Protein AF-A0A8S9FW35-F1 (afdb_monomer)

Secondary structure (DSSP, 8-state):
------------------------EEEEEES-HHHHHHHH-GGG-GGGHHHHHHHHHHHTTSSEEEEEE--TTTSHHHHHHHHHHHHH-----HHHHSS-GGGHHHHHHHSPPP--

Sequence (116 aa):
MEEVLSNGAGGEDYGEDTFMGFGSKVIIAFDDTTLINVILRPQAWPNFRKQYVQIVERLKKLEWGRVMKEDRSTNTGAFLIAQSVIKGGYYQSYVAEGPPFWLCDLFESEEAPPCV

Structure (mmCIF, N/CA/C/O backbone):
data_AF-A0A8S9FW35-F1
#
_entry.id   AF-A0A8S9FW35-F1
#
loop_
_atom_site.group_PDB
_atom_site.id
_atom_site.type_symbol
_atom_site.label_atom_id
_atom_site.label_alt_id
_atom_site.label_comp_id
_atom_site.label_asym_id
_atom_site.label_entity_id
_atom_site.label_seq_id
_atom_site.pdbx_PDB_ins_code
_atom_site.Cartn_x
_atom_site.Cartn_y
_atom_site.Cartn_z
_atom_site.occupancy
_atom_site.B_iso_or_equiv
_atom_site.auth_seq_id
_atom_site.auth_comp_id
_atom_site.auth_asym_id
_atom_site.auth_atom_id
_atom_site.pdbx_PDB_model_num
ATOM 1 N N . MET A 1 1 ? 60.053 13.227 43.040 1.00 37.53 1 MET A N 1
ATOM 2 C CA . MET A 1 1 ? 60.279 12.401 41.840 1.00 37.53 1 MET A CA 1
ATOM 3 C C . MET A 1 1 ? 59.293 11.257 41.938 1.00 37.53 1 MET A C 1
ATOM 5 O O . MET A 1 1 ? 59.417 10.480 42.872 1.00 37.53 1 MET A O 1
ATOM 9 N N . GLU A 1 2 ? 58.115 11.500 41.362 1.00 38.19 2 GLU A N 1
ATOM 10 C CA . GLU A 1 2 ? 57.542 10.747 40.218 1.00 38.19 2 GLU A CA 1
ATOM 11 C C . GLU A 1 2 ? 56.770 9.529 40.750 1.00 38.19 2 GLU A C 1
ATOM 13 O O . GLU A 1 2 ? 57.346 8.658 41.384 1.00 38.19 2 GLU A O 1
ATOM 18 N N . GLU A 1 3 ? 55.439 9.553 40.829 1.00 42.50 3 GLU A N 1
ATOM 19 C CA . GLU A 1 3 ? 54.449 9.510 39.737 1.00 42.50 3 GLU A CA 1
ATOM 20 C C . GLU A 1 3 ? 54.613 8.277 38.834 1.00 42.50 3 GLU A C 1
ATOM 22 O O . GLU A 1 3 ? 55.406 8.289 37.905 1.00 42.50 3 GLU A O 1
ATOM 27 N N . VAL A 1 4 ? 53.811 7.232 39.087 1.00 48.56 4 VAL A N 1
ATOM 28 C CA . VAL A 1 4 ? 53.233 6.405 38.016 1.00 48.56 4 VAL A CA 1
ATOM 29 C C . VAL A 1 4 ? 51.884 5.831 38.462 1.00 48.56 4 VAL A C 1
ATOM 31 O O . VAL A 1 4 ? 51.777 5.114 39.456 1.00 48.56 4 VAL A O 1
ATOM 34 N N . LEU A 1 5 ? 50.856 6.201 37.703 1.00 45.91 5 LEU A N 1
ATOM 35 C CA . LEU A 1 5 ? 49.471 5.735 37.728 1.00 45.91 5 LEU A CA 1
ATOM 36 C C . LEU A 1 5 ? 49.345 4.357 37.054 1.00 45.91 5 LEU A C 1
ATOM 38 O O . LEU A 1 5 ? 50.005 4.130 36.045 1.00 45.91 5 LEU A O 1
ATOM 42 N N . SER A 1 6 ? 48.436 3.499 37.533 1.00 45.94 6 SER A N 1
ATOM 43 C CA . SER A 1 6 ? 47.580 2.625 36.697 1.00 45.94 6 SER A CA 1
ATOM 44 C C . SER A 1 6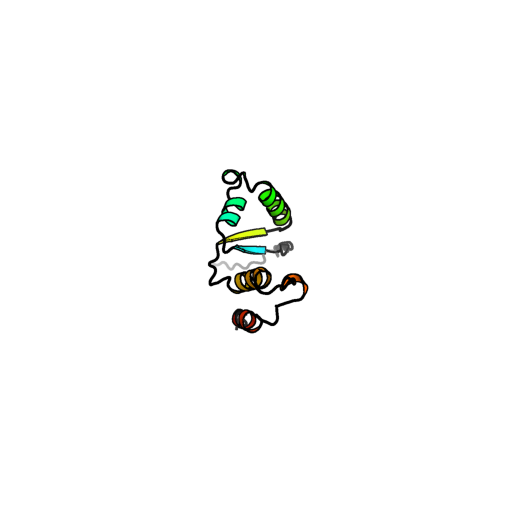 ? 46.574 1.898 37.609 1.00 45.94 6 SER A C 1
ATOM 46 O O . SER A 1 6 ? 46.953 1.051 38.410 1.00 45.94 6 SER A O 1
ATOM 48 N N . ASN A 1 7 ? 45.352 2.413 37.753 1.00 41.53 7 ASN A N 1
ATOM 49 C CA . ASN A 1 7 ? 44.154 2.037 36.985 1.00 41.53 7 ASN A CA 1
ATOM 50 C C . ASN A 1 7 ? 43.750 0.558 37.126 1.00 41.53 7 ASN A C 1
ATOM 52 O O . ASN A 1 7 ? 44.161 -0.300 36.354 1.00 41.53 7 ASN A O 1
ATOM 56 N N . GLY A 1 8 ? 42.852 0.306 38.078 1.00 44.62 8 GLY A N 1
ATOM 57 C CA . GLY A 1 8 ? 42.013 -0.889 38.155 1.00 44.62 8 GLY A CA 1
ATOM 58 C C . GLY A 1 8 ? 40.600 -0.472 38.558 1.00 44.62 8 GLY A C 1
ATOM 59 O O . GLY A 1 8 ? 40.155 -0.781 39.658 1.00 44.62 8 GLY A O 1
ATOM 60 N N . ALA A 1 9 ? 39.952 0.342 37.718 1.00 44.31 9 ALA A N 1
ATOM 61 C CA . ALA A 1 9 ? 38.561 0.739 37.907 1.00 44.31 9 ALA A CA 1
ATOM 62 C C . ALA A 1 9 ? 37.648 -0.447 37.570 1.00 44.31 9 ALA A C 1
ATOM 64 O O . ALA A 1 9 ? 37.862 -1.139 36.574 1.00 44.31 9 ALA A O 1
ATOM 65 N N . GLY A 1 10 ? 36.690 -0.693 38.463 1.00 45.25 10 GLY A N 1
ATOM 66 C CA . GLY A 1 10 ? 35.769 -1.817 38.427 1.00 45.25 10 GLY A CA 1
ATOM 67 C C . GLY A 1 10 ? 34.998 -1.922 37.118 1.00 45.25 10 GLY A C 1
ATOM 68 O O . GLY A 1 10 ? 34.715 -0.926 36.458 1.00 45.25 10 GLY A O 1
ATOM 69 N N . GLY A 1 11 ? 34.670 -3.166 36.771 1.00 48.59 11 GLY A N 1
ATOM 70 C CA . GLY A 1 11 ? 33.746 -3.477 35.694 1.00 48.59 11 GLY A CA 1
ATOM 71 C C . GLY A 1 11 ? 32.401 -2.824 35.972 1.00 48.59 11 GLY A C 1
ATOM 72 O O . GLY A 1 11 ? 31.664 -3.254 36.857 1.00 48.59 11 GLY A O 1
ATOM 73 N N . GLU A 1 12 ? 32.117 -1.768 35.223 1.00 48.75 12 GLU A N 1
ATOM 74 C CA . GLU A 1 12 ? 30.767 -1.269 35.044 1.00 48.75 12 GLU A CA 1
ATOM 75 C C . GLU A 1 12 ? 30.081 -2.206 34.052 1.00 48.75 12 GLU A C 1
ATOM 77 O O . GLU A 1 12 ? 30.421 -2.276 32.870 1.00 48.75 12 GLU A O 1
ATOM 82 N N . ASP A 1 13 ? 29.178 -2.998 34.616 1.00 50.06 13 ASP A N 1
ATOM 83 C CA . ASP A 1 13 ? 28.184 -3.826 33.955 1.00 50.06 13 ASP A CA 1
ATOM 84 C C . ASP A 1 13 ? 27.283 -2.908 33.114 1.00 50.06 13 ASP A C 1
ATOM 86 O O . ASP A 1 13 ? 26.309 -2.330 33.603 1.00 50.06 13 ASP A O 1
ATOM 90 N N . TYR A 1 14 ? 27.673 -2.684 31.857 1.00 51.84 14 TYR A N 1
ATOM 91 C CA . TYR A 1 14 ? 26.795 -2.069 30.870 1.00 51.84 14 TYR A CA 1
ATOM 92 C C . TYR A 1 14 ? 25.717 -3.091 30.559 1.00 51.84 14 TYR A C 1
ATOM 94 O O . TYR A 1 14 ? 25.916 -3.997 29.749 1.00 51.84 14 TYR A O 1
ATOM 102 N N . GLY A 1 15 ? 24.607 -2.930 31.281 1.00 43.91 15 GLY A N 1
ATOM 103 C CA . GLY A 1 15 ? 23.391 -3.696 31.129 1.00 43.91 15 GLY A CA 1
ATOM 104 C C . GLY A 1 15 ? 23.102 -3.945 29.661 1.00 43.91 15 GLY A C 1
ATOM 105 O O . GLY A 1 15 ? 23.108 -3.037 28.829 1.00 43.91 15 GLY A O 1
ATOM 106 N N . GLU A 1 16 ? 22.882 -5.216 29.367 1.00 5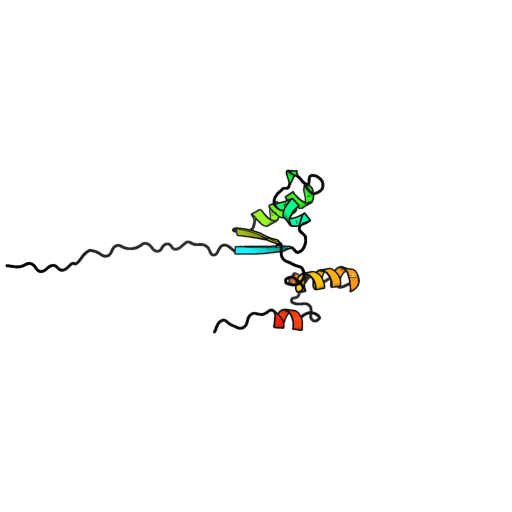3.03 16 GLU A N 1
ATOM 107 C CA . GLU A 1 16 ? 22.284 -5.657 28.131 1.00 53.03 16 GLU A CA 1
ATOM 108 C C . GLU A 1 16 ? 20.974 -4.883 27.933 1.00 53.03 16 GLU A C 1
ATOM 110 O O . GLU A 1 16 ? 19.937 -5.239 28.493 1.00 53.03 16 GLU A O 1
ATOM 115 N N . ASP A 1 17 ? 21.005 -3.839 27.103 1.00 50.19 17 ASP A N 1
ATOM 116 C CA . ASP A 1 17 ? 19.819 -3.232 26.495 1.00 50.19 17 ASP A CA 1
ATOM 117 C C . ASP A 1 17 ? 19.241 -4.210 25.453 1.00 50.19 17 ASP A C 1
ATOM 119 O O . ASP A 1 17 ? 19.066 -3.931 24.265 1.00 50.19 17 ASP A O 1
ATOM 123 N N . THR A 1 18 ? 18.925 -5.414 25.919 1.00 54.41 18 THR A N 1
ATOM 124 C CA . THR A 1 18 ? 18.000 -6.330 25.280 1.00 54.41 18 THR A CA 1
ATOM 125 C C . THR A 1 18 ? 16.610 -5.749 25.498 1.00 54.41 18 THR A C 1
ATOM 127 O O . THR A 1 18 ? 15.994 -6.015 26.522 1.00 54.41 18 THR A O 1
ATOM 130 N N . PHE A 1 19 ? 16.144 -4.911 24.566 1.00 52.34 19 PHE A N 1
ATOM 131 C CA . PHE A 1 19 ? 14.783 -4.936 23.996 1.00 52.34 19 PHE A CA 1
ATOM 132 C C . PHE A 1 19 ? 14.571 -3.768 23.007 1.00 52.34 19 PHE A C 1
ATOM 134 O O . PHE A 1 19 ? 13.683 -2.935 23.168 1.00 52.34 19 PHE A O 1
ATOM 141 N N . MET A 1 20 ? 15.324 -3.724 21.904 1.00 48.78 20 MET A N 1
ATOM 142 C CA . MET A 1 20 ? 14.701 -3.254 20.662 1.00 48.78 20 MET A CA 1
ATOM 143 C C . MET A 1 20 ? 14.024 -4.467 20.045 1.00 48.78 20 MET A C 1
ATOM 145 O O . MET A 1 20 ? 14.645 -5.244 19.323 1.00 48.78 20 MET A O 1
ATOM 149 N N . GLY A 1 21 ? 12.750 -4.669 20.393 1.00 51.84 21 GLY A N 1
ATOM 150 C CA . GLY A 1 21 ? 11.899 -5.561 19.618 1.00 51.84 21 GLY A CA 1
ATOM 151 C C . GLY A 1 21 ? 12.076 -5.212 18.142 1.00 51.84 21 GLY A C 1
ATOM 152 O O . GLY A 1 21 ? 12.072 -4.034 17.782 1.00 51.84 21 GLY A O 1
ATOM 153 N N . PHE A 1 22 ? 12.310 -6.221 17.302 1.00 55.22 22 PHE A N 1
ATOM 154 C CA . PHE A 1 22 ? 12.314 -6.075 15.849 1.00 55.22 22 PHE A CA 1
ATOM 155 C C . PHE A 1 22 ? 10.892 -5.739 15.400 1.00 55.22 22 PHE A C 1
ATOM 157 O O . PHE A 1 22 ? 10.163 -6.576 14.863 1.00 55.22 22 PHE A O 1
ATOM 164 N N . GLY A 1 23 ? 10.471 -4.510 15.673 1.00 58.56 23 GLY A N 1
ATOM 165 C CA . GLY A 1 23 ? 9.219 -3.995 15.193 1.00 58.56 23 GLY A CA 1
ATOM 166 C C . GLY A 1 23 ? 9.247 -4.026 13.685 1.00 58.56 23 GLY A C 1
ATOM 167 O O . GLY A 1 23 ? 10.193 -3.550 13.052 1.00 58.56 23 GLY A O 1
ATOM 168 N N . SER A 1 24 ? 8.231 -4.651 13.100 1.00 75.06 24 SER A N 1
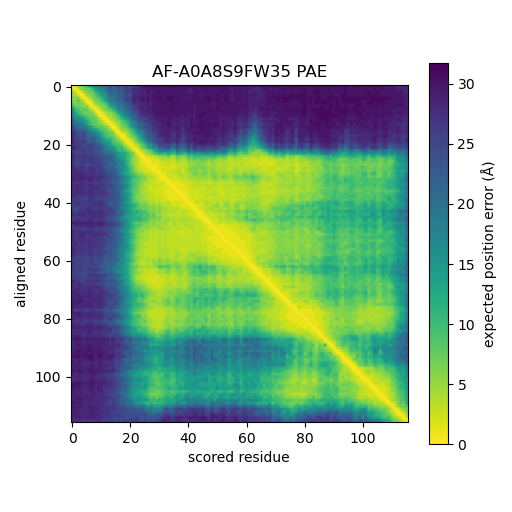ATOM 169 C CA . SER A 1 24 ? 8.129 -4.767 11.651 1.00 75.06 24 SER A CA 1
ATOM 170 C C . SER A 1 24 ? 8.025 -3.364 11.059 1.00 75.06 24 SER A C 1
ATOM 172 O O . SER A 1 24 ? 6.982 -2.713 11.140 1.00 75.06 24 SER A O 1
ATOM 174 N N . LYS A 1 25 ? 9.137 -2.883 10.501 1.00 80.88 25 LYS A N 1
ATOM 175 C CA . LYS A 1 25 ? 9.239 -1.571 9.874 1.00 80.88 25 LYS A CA 1
ATOM 176 C C . LYS A 1 25 ? 8.709 -1.672 8.450 1.00 80.88 25 LYS A C 1
ATOM 178 O O . LYS A 1 25 ? 9.393 -2.185 7.571 1.00 80.88 25 LYS A O 1
ATOM 183 N N . VAL A 1 26 ? 7.497 -1.175 8.215 1.00 83.75 26 VAL A N 1
ATOM 184 C CA . VAL A 1 26 ? 6.845 -1.281 6.903 1.00 83.75 26 VAL A CA 1
ATOM 185 C C . VAL A 1 26 ? 6.904 0.052 6.158 1.00 83.75 26 VAL A C 1
ATOM 187 O O . VAL A 1 26 ? 6.518 1.098 6.683 1.00 83.75 26 VAL A O 1
ATOM 190 N N . ILE A 1 27 ? 7.361 0.025 4.907 1.00 85.94 27 ILE A N 1
ATOM 191 C CA . ILE A 1 27 ? 7.228 1.148 3.971 1.00 85.94 27 ILE A CA 1
ATOM 192 C C . ILE A 1 27 ? 6.152 0.769 2.960 1.00 85.94 27 ILE A C 1
ATOM 194 O O . ILE A 1 27 ? 6.225 -0.284 2.336 1.00 85.94 27 ILE A O 1
ATOM 198 N N . ILE A 1 28 ? 5.137 1.619 2.828 1.00 85.88 28 ILE A N 1
ATOM 199 C CA . ILE A 1 28 ? 4.033 1.431 1.891 1.00 85.88 28 ILE A CA 1
ATOM 200 C C . ILE A 1 28 ? 4.133 2.526 0.838 1.00 85.88 28 ILE A C 1
ATOM 202 O O . ILE A 1 28 ? 3.960 3.711 1.136 1.00 85.88 28 ILE A O 1
ATOM 206 N N . ALA A 1 29 ? 4.414 2.119 -0.390 1.00 87.81 29 ALA A N 1
ATOM 207 C CA . ALA A 1 29 ? 4.523 3.012 -1.525 1.00 87.81 29 ALA A CA 1
ATOM 208 C C . ALA A 1 29 ? 3.253 2.966 -2.382 1.00 87.81 29 ALA A C 1
ATOM 210 O O . ALA A 1 29 ? 2.723 1.893 -2.674 1.00 87.81 29 ALA A O 1
ATOM 211 N N . PHE A 1 30 ? 2.760 4.137 -2.785 1.00 85.44 30 PHE A N 1
ATOM 212 C CA . PHE A 1 30 ? 1.618 4.267 -3.690 1.00 85.44 30 PHE A CA 1
ATOM 213 C C . PHE A 1 30 ? 1.989 5.111 -4.912 1.00 85.44 30 PHE A C 1
ATOM 215 O O . PHE A 1 30 ? 2.630 6.151 -4.766 1.00 85.44 30 PHE A O 1
ATOM 222 N N . ASP A 1 31 ? 1.511 4.698 -6.092 1.00 87.31 31 ASP A N 1
ATOM 223 C CA . ASP A 1 31 ? 1.548 5.514 -7.322 1.00 87.31 31 ASP A CA 1
ATOM 224 C C . ASP A 1 31 ? 0.554 6.690 -7.239 1.00 87.31 31 ASP A C 1
ATOM 226 O O . ASP A 1 31 ? 0.813 7.807 -7.690 1.00 87.31 31 ASP A O 1
ATOM 230 N N . ASP A 1 32 ? -0.598 6.462 -6.598 1.00 84.19 32 ASP A N 1
ATOM 231 C CA . ASP A 1 32 ? -1.670 7.448 -6.514 1.00 84.19 32 ASP A CA 1
ATOM 232 C C . ASP A 1 32 ? -1.506 8.432 -5.343 1.00 84.19 32 ASP A C 1
ATOM 234 O O . ASP A 1 32 ? -1.455 8.069 -4.164 1.00 84.19 32 ASP A O 1
ATOM 238 N N . THR A 1 33 ? -1.503 9.722 -5.677 1.00 85.50 33 THR A N 1
ATOM 239 C CA . THR A 1 33 ? -1.381 10.802 -4.687 1.00 85.50 33 THR A CA 1
ATOM 240 C C . THR A 1 33 ? -2.668 11.061 -3.911 1.00 85.50 33 THR A C 1
ATOM 242 O O . THR A 1 33 ? -2.604 11.569 -2.789 1.00 85.50 33 THR A O 1
ATOM 245 N N . THR A 1 34 ? -3.841 10.724 -4.455 1.00 86.88 34 THR A N 1
ATOM 246 C CA . THR A 1 34 ? -5.119 10.937 -3.770 1.00 86.88 34 THR A CA 1
ATOM 247 C C . THR A 1 34 ? -5.202 10.074 -2.521 1.00 86.88 34 THR A C 1
ATOM 249 O O . THR A 1 34 ? -5.523 10.594 -1.454 1.00 86.88 34 THR A O 1
ATOM 252 N N . LEU A 1 35 ? -4.833 8.796 -2.603 1.00 83.75 35 LEU A N 1
ATOM 253 C CA . LEU A 1 35 ? -4.855 7.893 -1.454 1.00 83.75 35 LEU A CA 1
ATOM 254 C C . LEU A 1 35 ? -3.892 8.341 -0.345 1.00 83.75 35 LEU A C 1
ATOM 256 O O . LEU A 1 35 ? -4.258 8.353 0.831 1.00 83.75 35 LEU A O 1
ATOM 260 N N . ILE A 1 36 ? -2.694 8.795 -0.720 1.00 87.19 36 ILE A N 1
ATOM 261 C CA . ILE A 1 36 ? -1.727 9.378 0.220 1.00 87.19 36 ILE A CA 1
ATOM 262 C C . ILE A 1 36 ? -2.334 10.608 0.904 1.00 87.19 36 ILE A C 1
ATOM 264 O O . ILE A 1 36 ? -2.280 10.732 2.126 1.00 87.19 36 ILE A O 1
ATOM 268 N N . ASN A 1 37 ? -2.968 11.497 0.139 1.00 87.44 37 ASN A N 1
ATOM 269 C CA . ASN A 1 37 ? -3.608 12.695 0.678 1.00 87.44 37 ASN A CA 1
ATOM 270 C C . ASN A 1 37 ? -4.810 12.377 1.577 1.00 87.44 37 ASN A C 1
ATOM 272 O O . ASN A 1 37 ? -5.021 13.081 2.561 1.00 87.44 37 ASN A O 1
ATOM 276 N N . VAL A 1 38 ? -5.567 11.313 1.299 1.00 87.44 38 VAL A N 1
ATOM 277 C CA . VAL A 1 38 ? -6.646 10.831 2.175 1.00 87.44 38 VAL A CA 1
ATOM 278 C C . VAL A 1 38 ? -6.085 10.365 3.521 1.00 87.44 38 VAL A C 1
ATOM 280 O O . VAL A 1 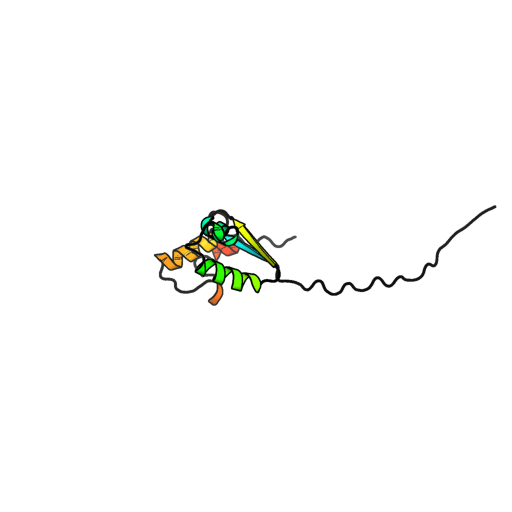38 ? -6.672 10.662 4.560 1.00 87.44 38 VAL A O 1
ATOM 283 N N . ILE A 1 39 ? -4.939 9.678 3.521 1.00 86.12 39 ILE A N 1
ATOM 284 C CA . ILE A 1 39 ? -4.281 9.202 4.746 1.00 86.12 39 ILE A CA 1
ATOM 285 C C . ILE A 1 39 ? -3.668 10.372 5.534 1.00 86.12 39 ILE A C 1
ATOM 287 O O . ILE A 1 39 ? -3.864 10.462 6.745 1.00 86.12 39 ILE A O 1
ATOM 291 N N . LEU A 1 40 ? -2.949 11.277 4.858 1.00 86.38 40 LEU A N 1
ATOM 292 C CA . LEU A 1 40 ? -2.227 12.388 5.493 1.00 86.38 40 LEU A CA 1
ATOM 293 C C . LEU A 1 40 ? -3.133 13.569 5.875 1.00 86.38 40 LEU A C 1
ATOM 295 O O . LEU A 1 40 ? -2.845 14.283 6.834 1.00 86.38 40 LEU A O 1
ATOM 299 N N . ARG A 1 41 ? -4.208 13.816 5.119 1.00 87.19 41 ARG A N 1
ATOM 300 C CA . ARG A 1 41 ? -5.128 14.955 5.291 1.00 87.19 41 ARG A CA 1
ATOM 301 C C . ARG A 1 41 ? -6.595 14.521 5.161 1.00 87.19 41 ARG A C 1
ATOM 303 O O . ARG A 1 41 ? -7.307 15.014 4.284 1.00 87.19 41 ARG A O 1
ATOM 310 N N . PRO A 1 42 ? -7.104 13.674 6.070 1.00 83.31 42 PRO A N 1
ATOM 311 C CA . PRO A 1 42 ? -8.470 13.150 5.986 1.00 83.31 42 PRO A CA 1
ATOM 312 C C . PRO A 1 42 ? -9.557 14.237 6.012 1.00 83.31 42 PRO A C 1
ATOM 314 O O . PRO A 1 42 ? -10.608 14.070 5.400 1.00 83.31 42 PRO A O 1
ATOM 317 N N . GLN A 1 43 ? -9.303 15.376 6.668 1.00 84.44 43 GLN A N 1
ATOM 318 C CA . GLN A 1 43 ? -10.254 16.496 6.755 1.00 84.44 43 GLN A CA 1
ATOM 319 C C . GLN A 1 43 ? -10.530 17.164 5.399 1.00 84.44 43 GLN A C 1
ATOM 321 O O . GLN A 1 43 ? -11.618 17.688 5.183 1.00 84.44 43 GLN A O 1
ATOM 326 N N . ALA A 1 44 ? -9.569 17.120 4.470 1.00 87.69 44 ALA A N 1
ATOM 327 C CA . ALA A 1 44 ? -9.742 17.663 3.124 1.00 87.69 44 ALA A CA 1
ATOM 328 C C . ALA A 1 44 ? -10.546 16.724 2.202 1.00 87.69 44 ALA A C 1
ATOM 330 O O . ALA A 1 44 ? -10.950 17.133 1.117 1.00 87.69 44 ALA A O 1
ATOM 331 N N . TRP A 1 45 ? -10.794 15.478 2.629 1.00 86.94 45 TRP A N 1
ATOM 332 C CA . TRP A 1 45 ? -11.384 14.418 1.808 1.00 86.94 45 TRP A CA 1
ATOM 333 C C . TRP A 1 45 ? -12.548 13.701 2.519 1.00 86.94 45 TRP A C 1
ATOM 335 O O . TRP A 1 45 ? -12.505 12.481 2.711 1.00 86.94 45 TRP A O 1
ATOM 345 N N . PRO A 1 46 ? -13.633 14.413 2.881 1.00 85.38 46 PRO A N 1
ATOM 346 C CA . PRO A 1 46 ? -14.739 13.838 3.653 1.00 85.38 46 PRO A CA 1
ATOM 347 C C . PRO A 1 46 ? -15.437 12.667 2.940 1.00 85.38 46 PRO A C 1
ATOM 349 O O . PRO A 1 46 ? -15.909 11.741 3.601 1.00 85.38 46 PRO A O 1
ATOM 352 N N . ASN A 1 47 ? -15.431 12.651 1.601 1.00 89.06 47 ASN A N 1
ATOM 353 C CA . ASN A 1 47 ? -16.001 11.567 0.790 1.00 89.06 47 ASN A CA 1
ATOM 354 C C . ASN A 1 47 ? -15.308 10.211 1.013 1.00 89.06 47 ASN A C 1
ATOM 356 O O . ASN A 1 47 ? -15.925 9.168 0.814 1.00 89.06 47 ASN A O 1
ATOM 360 N N . PHE A 1 48 ? -14.048 10.214 1.459 1.00 84.62 48 PHE A N 1
ATOM 361 C CA . PHE A 1 48 ? -13.243 9.008 1.670 1.00 84.62 48 PHE A CA 1
ATOM 362 C C . PHE A 1 48 ? -13.155 8.589 3.144 1.00 84.62 48 PHE A C 1
ATOM 364 O O . PHE A 1 48 ? -12.330 7.753 3.511 1.00 84.62 48 PHE A O 1
ATOM 371 N N . ARG A 1 49 ? -14.003 9.148 4.019 1.00 85.69 49 ARG A N 1
ATOM 372 C CA . ARG A 1 49 ? -13.940 8.914 5.471 1.00 85.69 49 ARG A CA 1
ATOM 373 C C . ARG A 1 49 ? -14.018 7.432 5.846 1.00 85.69 49 ARG A C 1
ATOM 375 O O . ARG A 1 49 ? -13.290 6.993 6.732 1.00 85.69 49 ARG A O 1
ATOM 382 N N . LYS A 1 50 ? -14.881 6.654 5.184 1.00 87.19 50 LYS A N 1
ATOM 383 C CA . LYS A 1 50 ? -15.035 5.217 5.469 1.00 87.19 50 LYS A CA 1
ATOM 384 C C . LYS A 1 50 ? -13.763 4.442 5.111 1.00 87.19 50 LYS A C 1
ATOM 386 O O . LYS A 1 50 ? -13.299 3.633 5.909 1.00 87.19 50 LYS A O 1
ATOM 391 N N . GLN A 1 51 ? -13.192 4.718 3.941 1.00 87.19 51 GLN A N 1
ATOM 392 C CA . GLN A 1 51 ? -11.952 4.111 3.461 1.00 87.19 51 GLN A CA 1
ATOM 393 C C . GLN A 1 51 ? -10.781 4.494 4.369 1.00 87.19 51 GLN A C 1
ATOM 395 O O . GLN A 1 51 ? -10.019 3.626 4.782 1.00 87.19 51 GLN A O 1
ATOM 400 N N . TYR A 1 52 ? -10.691 5.770 4.751 1.00 88.31 52 TYR A N 1
ATOM 401 C CA . TYR A 1 52 ? -9.700 6.261 5.702 1.00 88.31 52 TYR A CA 1
ATOM 402 C C . TYR A 1 52 ? -9.742 5.488 7.026 1.00 88.31 52 TYR A C 1
ATOM 404 O O . TYR A 1 52 ? -8.708 4.991 7.463 1.00 88.31 52 TYR A O 1
ATOM 412 N N . VAL A 1 53 ? -10.923 5.330 7.640 1.00 89.56 53 VAL A N 1
ATOM 413 C CA . VAL A 1 53 ? -11.065 4.589 8.907 1.00 89.56 53 VAL A CA 1
ATOM 414 C C . VAL A 1 53 ? -10.562 3.153 8.755 1.00 89.56 53 VAL A C 1
ATOM 416 O O . VAL A 1 53 ? -9.742 2.713 9.556 1.00 89.56 53 VAL A O 1
ATOM 419 N N . GLN A 1 54 ? -10.971 2.455 7.693 1.00 89.50 54 GLN A N 1
ATOM 420 C CA . GLN A 1 54 ? -10.539 1.076 7.441 1.00 89.50 54 GLN A CA 1
ATOM 421 C C . GLN A 1 54 ? -9.024 0.952 7.236 1.00 89.50 54 GLN A C 1
ATOM 423 O O . GLN A 1 54 ? -8.411 0.000 7.719 1.00 89.50 54 GLN A O 1
ATOM 428 N N . ILE A 1 55 ? -8.414 1.897 6.517 1.00 86.94 55 ILE A N 1
ATOM 429 C CA . ILE A 1 55 ? -6.967 1.916 6.283 1.00 86.94 55 ILE A CA 1
ATOM 430 C C . ILE A 1 55 ? -6.235 2.182 7.599 1.00 86.94 55 ILE A C 1
ATOM 432 O O . ILE A 1 55 ? -5.344 1.423 7.967 1.00 86.94 55 ILE A O 1
ATOM 436 N N . VAL A 1 56 ? -6.638 3.208 8.349 1.00 86.50 56 VAL A N 1
ATOM 437 C CA . VAL A 1 56 ? -5.987 3.581 9.610 1.00 86.50 56 VAL A CA 1
ATOM 438 C C . VAL A 1 56 ? -6.124 2.492 10.671 1.00 86.50 56 VAL A C 1
ATOM 440 O O . VAL A 1 56 ? -5.163 2.229 11.385 1.00 86.50 56 VAL A O 1
ATOM 443 N N . GLU A 1 57 ? -7.266 1.811 10.767 1.00 89.81 57 GLU A N 1
ATOM 444 C CA . GLU A 1 57 ? -7.431 0.659 11.667 1.00 89.81 57 GLU A CA 1
ATOM 445 C C . GLU A 1 57 ? -6.448 -0.476 11.366 1.00 89.81 57 GLU A C 1
ATOM 447 O O . GLU A 1 57 ? -5.997 -1.157 12.286 1.00 89.81 57 GLU A O 1
ATOM 452 N N . ARG A 1 58 ? -6.090 -0.677 10.093 1.00 85.88 58 ARG A N 1
ATOM 453 C CA . ARG A 1 58 ? -5.075 -1.659 9.691 1.00 85.88 58 ARG A CA 1
ATOM 454 C C . ARG A 1 58 ? -3.664 -1.141 9.940 1.00 85.88 58 ARG A C 1
ATOM 456 O O . ARG A 1 58 ? -2.851 -1.884 10.474 1.00 85.88 58 ARG A O 1
ATOM 463 N N . LEU A 1 59 ? -3.393 0.125 9.622 1.00 83.56 59 LEU A N 1
ATOM 464 C CA . LEU A 1 59 ? -2.089 0.750 9.863 1.00 83.56 59 LEU A CA 1
ATOM 465 C C . LEU A 1 59 ? -1.742 0.810 11.355 1.00 83.56 59 LEU A C 1
ATOM 467 O O . LEU A 1 59 ? -0.586 0.634 11.702 1.00 83.56 59 LEU A O 1
ATOM 471 N N . LYS A 1 60 ? -2.730 0.973 12.245 1.00 84.88 60 LYS A N 1
ATOM 472 C CA . LYS A 1 60 ? -2.540 0.925 13.708 1.00 84.88 60 LYS A CA 1
ATOM 473 C C . LYS A 1 60 ? -2.034 -0.421 14.231 1.00 84.88 60 LYS A C 1
ATOM 475 O O . LYS A 1 60 ? -1.538 -0.474 15.349 1.00 84.88 60 LYS A O 1
ATOM 480 N N . LYS A 1 61 ? -2.207 -1.504 13.467 1.00 84.88 61 LYS A N 1
ATOM 481 C CA . LYS A 1 61 ? -1.674 -2.829 13.819 1.00 84.88 61 LYS A CA 1
ATOM 482 C C . LYS A 1 61 ? -0.193 -2.965 13.471 1.00 84.88 61 LYS A C 1
ATOM 484 O O . LYS A 1 61 ? 0.430 -3.928 13.898 1.00 84.88 61 LYS A O 1
ATOM 489 N N . LEU A 1 62 ? 0.343 -2.042 12.672 1.00 82.38 62 LEU A N 1
ATOM 490 C CA . LEU A 1 62 ? 1.762 -1.970 12.368 1.00 82.38 62 LEU A CA 1
ATOM 491 C C . LEU A 1 62 ? 2.444 -1.159 13.465 1.00 82.38 62 LEU A C 1
ATOM 493 O O . LEU A 1 62 ? 1.989 -0.071 13.812 1.00 82.38 62 LEU A O 1
ATOM 497 N N . GLU A 1 63 ? 3.545 -1.686 13.987 1.00 81.75 63 GLU A N 1
ATOM 498 C CA . GLU A 1 63 ? 4.351 -0.998 14.996 1.00 81.75 63 GLU A CA 1
ATOM 499 C C . GLU A 1 63 ? 4.986 0.273 14.424 1.00 81.75 63 GLU A C 1
ATOM 501 O O . GLU A 1 63 ? 5.002 1.324 15.063 1.00 81.75 63 GLU A O 1
ATOM 506 N N . TRP A 1 64 ? 5.433 0.198 13.169 1.00 81.69 64 TRP A N 1
ATOM 507 C CA . TRP A 1 64 ? 5.911 1.348 12.423 1.00 81.69 64 TRP A CA 1
ATOM 508 C C . TRP A 1 64 ? 5.544 1.223 10.947 1.00 81.69 64 TRP A C 1
ATOM 510 O O . TRP A 1 64 ? 5.829 0.217 10.294 1.00 81.69 64 TRP A O 1
ATOM 520 N N . GLY A 1 65 ? 4.937 2.277 10.403 1.00 81.62 65 GLY A N 1
ATOM 521 C CA . GLY A 1 65 ? 4.556 2.356 8.999 1.00 81.62 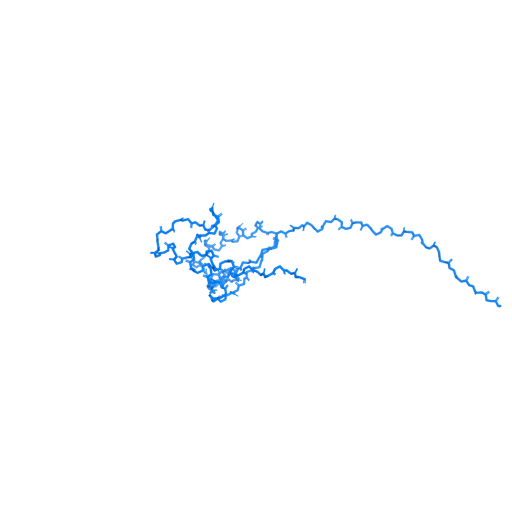65 GLY A CA 1
ATOM 522 C C . GLY A 1 65 ? 4.838 3.739 8.428 1.00 81.62 65 GLY A C 1
ATOM 523 O O . GLY A 1 65 ? 4.436 4.741 9.019 1.00 81.62 65 GLY A O 1
ATOM 524 N N . ARG A 1 66 ? 5.480 3.812 7.258 1.00 83.06 66 ARG A N 1
ATOM 525 C CA . ARG A 1 66 ? 5.606 5.059 6.488 1.00 83.06 66 ARG A CA 1
ATOM 526 C C . ARG A 1 66 ? 4.919 4.916 5.143 1.00 83.06 66 ARG A C 1
ATOM 528 O O . ARG A 1 66 ? 5.174 3.963 4.418 1.00 83.06 66 ARG A O 1
ATOM 535 N N . VAL A 1 67 ? 4.091 5.897 4.805 1.00 84.50 67 VAL A N 1
ATOM 536 C CA . VAL A 1 67 ? 3.456 5.996 3.490 1.00 84.50 67 VAL A CA 1
ATOM 537 C C . VAL A 1 67 ? 4.244 6.972 2.622 1.00 84.50 67 VAL A C 1
ATOM 539 O O . VAL A 1 67 ? 4.562 8.074 3.078 1.00 84.50 67 VAL A O 1
ATOM 542 N N . MET A 1 68 ? 4.575 6.578 1.394 1.00 87.06 68 MET A N 1
ATOM 543 C CA . MET A 1 68 ? 5.341 7.399 0.452 1.00 87.06 68 MET A CA 1
ATOM 544 C C . MET A 1 68 ? 4.706 7.376 -0.938 1.00 87.06 68 MET A C 1
ATOM 546 O O . MET A 1 68 ? 4.036 6.412 -1.311 1.00 87.06 68 MET A O 1
ATOM 550 N N . LYS A 1 69 ? 4.906 8.464 -1.690 1.00 84.81 69 LYS A N 1
ATOM 551 C CA . LYS A 1 69 ? 4.601 8.490 -3.119 1.00 84.81 69 LYS A CA 1
ATOM 552 C C . LYS A 1 69 ? 5.768 7.860 -3.852 1.00 84.81 69 LYS A C 1
ATOM 554 O O . LYS A 1 69 ? 6.911 8.245 -3.616 1.00 84.81 69 LYS A O 1
ATOM 559 N N . GLU A 1 70 ? 5.450 6.951 -4.744 1.00 85.06 70 GLU A N 1
ATOM 560 C CA . GLU A 1 70 ? 6.391 6.360 -5.671 1.00 85.06 70 GLU A CA 1
ATOM 561 C C . GLU A 1 70 ? 5.891 6.581 -7.100 1.00 85.06 70 GLU A C 1
ATOM 563 O O . GLU A 1 70 ? 4.694 6.759 -7.310 1.00 85.06 70 GLU A O 1
ATOM 568 N N . ASP A 1 71 ? 6.794 6.659 -8.074 1.00 80.75 71 ASP A N 1
ATOM 569 C CA . ASP A 1 71 ? 6.387 6.814 -9.467 1.00 80.75 71 ASP A CA 1
ATOM 570 C C . ASP A 1 71 ? 6.053 5.447 -10.069 1.00 80.75 71 ASP A C 1
ATOM 572 O O . ASP A 1 71 ? 6.712 4.443 -9.798 1.00 80.75 71 ASP A O 1
ATOM 576 N N . ARG A 1 72 ? 5.051 5.407 -10.951 1.00 78.06 72 ARG A N 1
ATOM 577 C CA . ARG A 1 72 ? 4.644 4.181 -11.653 1.00 78.06 72 ARG A CA 1
ATOM 578 C C . ARG A 1 72 ? 5.796 3.386 -12.263 1.00 78.06 72 ARG A C 1
ATOM 580 O O . ARG A 1 72 ? 5.705 2.169 -12.313 1.00 78.06 72 ARG A O 1
ATOM 587 N N . SER A 1 73 ? 6.844 4.057 -12.744 1.00 77.88 73 SER A N 1
ATOM 588 C CA . SER A 1 73 ? 7.998 3.400 -13.361 1.00 77.88 73 SER A CA 1
ATOM 589 C C . SER A 1 73 ? 8.808 2.555 -12.380 1.00 77.88 73 SER A C 1
ATOM 591 O O . SER A 1 73 ? 9.373 1.550 -12.797 1.00 77.88 73 SER A O 1
ATOM 593 N N . THR A 1 74 ? 8.865 2.932 -11.099 1.00 79.44 74 THR A N 1
ATOM 594 C CA . THR A 1 74 ? 9.565 2.151 -10.066 1.00 79.44 74 THR A CA 1
ATOM 595 C C . THR A 1 74 ? 8.628 1.184 -9.345 1.00 79.44 74 THR A C 1
ATOM 597 O O . THR A 1 74 ? 9.086 0.193 -8.799 1.00 79.44 74 THR A O 1
ATOM 600 N N . ASN A 1 75 ? 7.311 1.398 -9.437 1.00 80.38 75 ASN A N 1
ATOM 601 C CA . ASN A 1 75 ? 6.283 0.473 -8.953 1.00 80.38 75 ASN A CA 1
ATOM 602 C C . ASN A 1 75 ? 5.564 -0.259 -10.110 1.00 80.38 75 ASN A C 1
ATOM 604 O O . ASN A 1 75 ? 4.337 -0.430 -10.119 1.00 80.38 75 ASN A O 1
ATOM 608 N N . THR A 1 76 ? 6.334 -0.653 -11.134 1.00 81.06 76 THR A N 1
ATOM 609 C CA . THR A 1 76 ? 5.797 -1.263 -12.363 1.00 81.06 76 THR A CA 1
ATOM 610 C C . THR A 1 76 ? 5.167 -2.626 -12.070 1.00 81.06 76 THR A C 1
ATOM 612 O O . THR A 1 76 ? 4.098 -2.931 -12.604 1.00 81.06 76 THR A O 1
ATOM 615 N N . GLY A 1 77 ? 5.755 -3.415 -11.163 1.00 80.25 77 GLY A N 1
ATOM 616 C CA . GLY A 1 77 ? 5.210 -4.707 -10.739 1.00 80.25 77 GLY A CA 1
ATOM 617 C C . GLY A 1 77 ? 3.785 -4.605 -10.183 1.00 80.25 77 GLY A C 1
ATOM 618 O O . GLY A 1 77 ? 2.882 -5.294 -10.664 1.00 80.25 77 GLY A O 1
ATOM 619 N N . ALA A 1 78 ? 3.529 -3.691 -9.237 1.00 82.25 78 ALA A N 1
ATOM 620 C CA . ALA A 1 78 ? 2.182 -3.516 -8.682 1.00 82.25 78 ALA A CA 1
ATOM 621 C C . ALA A 1 78 ? 1.183 -2.996 -9.727 1.00 82.25 78 ALA A C 1
ATOM 623 O O . ALA A 1 78 ? 0.021 -3.412 -9.732 1.00 82.25 78 ALA A O 1
ATOM 624 N N . PHE A 1 79 ? 1.627 -2.122 -10.637 1.00 82.88 79 PHE A N 1
ATOM 625 C CA . PHE A 1 79 ? 0.796 -1.646 -11.741 1.00 82.88 79 PHE A CA 1
ATOM 626 C C . PHE A 1 79 ? 0.379 -2.790 -12.677 1.00 82.88 79 PHE A C 1
ATOM 628 O O . PHE A 1 79 ? -0.801 -2.905 -13.015 1.00 82.88 79 PHE A O 1
ATOM 635 N N . LEU A 1 80 ? 1.313 -3.664 -13.062 1.00 80.62 80 LEU A N 1
ATOM 636 C CA . LEU A 1 80 ? 1.027 -4.805 -13.933 1.00 80.62 80 LEU A CA 1
ATOM 637 C C . LEU A 1 80 ? 0.120 -5.837 -13.258 1.00 80.62 80 LEU A C 1
ATOM 639 O O . LEU A 1 80 ? -0.760 -6.385 -13.922 1.00 80.62 80 LEU A O 1
ATOM 643 N N . ILE A 1 81 ? 0.262 -6.047 -11.946 1.00 80.19 81 ILE A N 1
ATOM 644 C CA . ILE A 1 81 ? -0.666 -6.875 -11.161 1.00 80.19 81 ILE A CA 1
ATOM 645 C C . ILE A 1 81 ? -2.070 -6.258 -11.164 1.00 80.19 81 ILE A C 1
ATOM 647 O O . ILE A 1 81 ? -3.049 -6.934 -11.468 1.00 80.19 81 ILE A O 1
ATOM 651 N N . ALA A 1 82 ? -2.203 -4.962 -10.879 1.00 82.38 82 ALA A N 1
ATOM 652 C CA . ALA A 1 82 ? -3.510 -4.304 -10.915 1.00 82.38 82 ALA A CA 1
ATOM 653 C C . ALA A 1 82 ? -4.138 -4.366 -12.322 1.00 82.38 82 ALA A C 1
ATOM 655 O O . ALA A 1 82 ? -5.337 -4.612 -12.473 1.00 82.38 82 ALA A O 1
ATOM 656 N N . GLN A 1 83 ? -3.325 -4.193 -13.368 1.00 82.38 83 GLN A N 1
ATOM 657 C CA . GLN A 1 83 ? -3.770 -4.295 -14.753 1.00 82.38 83 GLN A CA 1
ATOM 658 C C . GLN A 1 83 ? -4.185 -5.723 -15.131 1.00 82.38 83 GLN A C 1
ATOM 660 O O . GLN A 1 83 ? -5.151 -5.877 -15.882 1.00 82.38 83 GLN A O 1
ATOM 665 N N . SER A 1 84 ? -3.499 -6.756 -14.637 1.00 77.00 84 SER A N 1
ATOM 666 C CA . SER A 1 84 ? -3.833 -8.152 -14.940 1.00 77.00 84 SER A CA 1
ATOM 667 C C . SER A 1 84 ? -5.189 -8.550 -14.352 1.00 77.00 84 SER A C 1
ATOM 669 O O . SER A 1 84 ? -5.963 -9.225 -15.030 1.00 77.00 84 SER A O 1
ATOM 671 N N . VAL A 1 85 ? -5.543 -8.042 -13.167 1.00 74.88 85 VAL A N 1
ATOM 672 C CA . VAL A 1 85 ? -6.876 -8.237 -12.572 1.00 74.88 85 VAL A CA 1
ATOM 673 C C . VAL A 1 85 ? -7.962 -7.565 -13.417 1.00 74.88 85 VAL A C 1
ATOM 675 O O . VAL A 1 85 ? -9.003 -8.159 -13.685 1.00 74.88 85 VAL A O 1
ATOM 678 N N . ILE A 1 86 ? -7.717 -6.335 -13.882 1.00 74.75 86 ILE A N 1
ATOM 679 C CA . ILE A 1 86 ? -8.711 -5.547 -14.630 1.00 74.75 86 ILE A CA 1
ATOM 680 C C . ILE A 1 86 ? -8.897 -6.058 -16.066 1.00 74.75 86 ILE A C 1
ATOM 682 O O . ILE A 1 86 ? -10.020 -6.085 -16.564 1.00 74.75 86 ILE A O 1
ATOM 686 N N . LYS A 1 87 ? -7.810 -6.419 -16.760 1.00 73.69 87 LYS A N 1
ATOM 687 C CA . LYS A 1 87 ? -7.831 -6.750 -18.199 1.00 73.69 87 LYS A CA 1
ATOM 688 C C . LYS A 1 87 ? -7.674 -8.236 -18.504 1.00 73.69 87 LYS A C 1
ATOM 690 O O . LYS A 1 87 ? -8.125 -8.678 -19.553 1.00 73.69 87 LYS A O 1
ATOM 695 N N . GLY A 1 88 ? -6.991 -8.979 -17.640 1.00 65.31 88 GLY A N 1
ATOM 696 C CA . GLY A 1 88 ? -6.625 -10.377 -17.872 1.00 65.31 88 GLY A CA 1
ATOM 697 C C . GLY A 1 88 ? -7.547 -11.392 -17.201 1.00 65.31 88 GLY A C 1
ATOM 698 O O . GLY A 1 88 ? -7.387 -12.581 -17.441 1.00 65.31 88 GLY A O 1
ATOM 699 N N . GLY A 1 89 ? -8.500 -10.953 -16.368 1.00 65.25 89 GLY A N 1
ATOM 700 C CA . GLY A 1 89 ? -9.394 -11.861 -15.638 1.00 65.25 89 GLY A CA 1
ATOM 701 C C . GLY A 1 89 ? -8.673 -12.722 -14.597 1.00 65.25 89 GLY A C 1
ATOM 702 O O . GLY A 1 89 ? -9.209 -13.734 -14.153 1.00 65.25 89 GLY A O 1
ATOM 703 N N . TYR A 1 90 ? -7.454 -12.342 -14.212 1.00 64.50 90 TYR A N 1
ATOM 704 C CA . TYR A 1 90 ? -6.691 -13.042 -13.189 1.00 64.50 90 TYR A CA 1
ATOM 705 C C . TYR A 1 90 ? -7.210 -12.624 -11.810 1.00 64.50 90 TYR A C 1
ATOM 707 O O . TYR A 1 90 ? -7.103 -11.465 -11.422 1.00 64.50 90 TYR A O 1
ATOM 715 N N . TYR A 1 91 ? -7.806 -13.563 -11.074 1.00 62.91 91 TYR A N 1
ATOM 716 C CA . TYR A 1 91 ? -8.407 -13.302 -9.755 1.00 62.91 91 TYR A CA 1
ATOM 717 C C . TYR A 1 91 ? -7.459 -13.560 -8.579 1.00 62.91 91 TYR A C 1
ATOM 719 O O . TYR A 1 91 ? -7.831 -13.345 -7.425 1.00 62.91 91 TYR A O 1
ATOM 727 N N . GLN A 1 92 ? -6.246 -14.037 -8.852 1.00 56.91 92 GLN A N 1
ATOM 728 C CA . GLN A 1 92 ? -5.283 -14.376 -7.815 1.00 56.91 92 GLN A CA 1
ATOM 729 C C . GLN A 1 92 ? -4.399 -13.178 -7.475 1.00 56.91 92 GLN A C 1
ATOM 731 O O . GLN A 1 92 ? -3.767 -12.568 -8.336 1.00 56.91 92 GLN A O 1
ATOM 736 N N . SER A 1 93 ? -4.370 -12.844 -6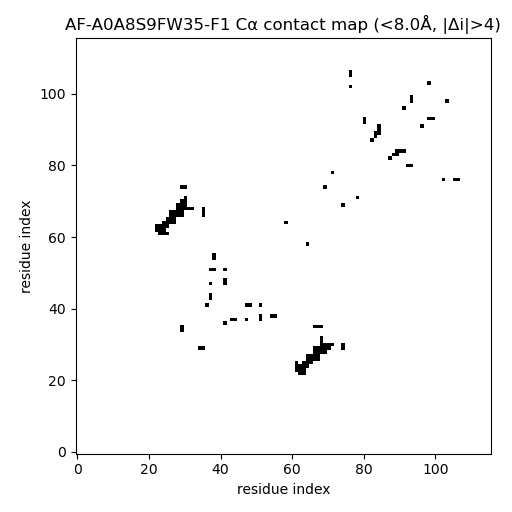.186 1.00 55.66 93 SER A N 1
ATOM 737 C CA . SER A 1 93 ? -3.417 -11.891 -5.626 1.00 55.66 93 SER A CA 1
ATOM 738 C C . SER A 1 93 ? -2.051 -12.564 -5.497 1.00 55.66 93 SER A C 1
ATOM 740 O O . SER A 1 93 ? -1.975 -13.660 -4.943 1.00 55.66 93 SER A O 1
ATOM 742 N N . TYR A 1 94 ? -0.983 -11.874 -5.912 1.00 60.88 94 TYR A N 1
ATOM 743 C CA . TYR A 1 94 ? 0.428 -12.237 -5.673 1.00 60.88 94 TYR A CA 1
ATOM 744 C C . TYR A 1 94 ? 0.681 -12.717 -4.229 1.00 60.88 94 TYR A C 1
ATOM 746 O O . TYR A 1 94 ? 1.485 -13.604 -3.970 1.00 60.88 94 TYR A O 1
ATOM 754 N N . VAL A 1 95 ? -0.041 -12.141 -3.261 1.00 59.50 95 VAL A N 1
ATOM 755 C CA . VAL A 1 95 ? 0.134 -12.429 -1.828 1.00 59.50 95 VAL A CA 1
ATOM 756 C C . VAL A 1 95 ? -0.434 -13.800 -1.424 1.00 59.50 95 VAL A C 1
ATOM 758 O O . VAL A 1 95 ? -0.070 -14.317 -0.374 1.00 59.50 95 VAL A O 1
ATOM 761 N N . ALA A 1 96 ? -1.328 -14.394 -2.222 1.00 58.97 96 ALA A N 1
ATOM 762 C CA . ALA A 1 96 ? -2.008 -15.643 -1.873 1.00 58.97 96 ALA A CA 1
ATOM 763 C C . ALA A 1 96 ? -1.289 -16.907 -2.380 1.00 58.97 96 ALA A C 1
ATOM 765 O O . ALA A 1 96 ? -1.322 -17.919 -1.686 1.00 58.97 96 ALA A O 1
ATOM 766 N N . GLU A 1 97 ? -0.651 -16.858 -3.556 1.00 64.31 97 GLU A N 1
ATOM 767 C CA . GLU A 1 97 ? -0.053 -18.043 -4.209 1.00 64.31 97 GLU A CA 1
ATOM 768 C C . GLU A 1 97 ? 1.409 -17.858 -4.655 1.00 64.31 97 GLU A C 1
ATOM 770 O O . GLU A 1 97 ? 2.016 -18.797 -5.165 1.00 64.31 97 GLU A O 1
ATOM 775 N N . GLY A 1 98 ? 2.009 -16.688 -4.411 1.00 66.06 98 GLY A N 1
ATOM 776 C CA . GLY A 1 98 ? 3.374 -16.370 -4.834 1.00 66.06 98 GLY A CA 1
ATOM 777 C C . GLY A 1 98 ? 3.423 -15.485 -6.085 1.00 66.06 98 GLY A C 1
ATOM 778 O O . GLY A 1 98 ? 2.384 -14.996 -6.546 1.00 66.06 98 GLY A O 1
ATOM 779 N N . PRO A 1 99 ? 4.631 -15.225 -6.624 1.00 66.31 99 PRO A N 1
ATOM 780 C CA . PRO A 1 99 ? 4.786 -14.343 -7.765 1.00 66.31 99 PRO A CA 1
ATOM 781 C C . PRO A 1 99 ? 4.036 -14.890 -8.985 1.00 66.31 99 PRO A C 1
ATOM 783 O O . PRO A 1 99 ? 4.157 -16.073 -9.307 1.00 66.31 99 PRO A O 1
ATOM 786 N N . PRO A 1 100 ? 3.243 -14.056 -9.681 1.00 73.50 100 PRO A N 1
ATOM 787 C CA . PRO A 1 100 ? 2.551 -14.479 -10.876 1.00 73.50 100 PRO A CA 1
ATOM 788 C C . PRO A 1 100 ? 3.581 -14.850 -11.938 1.00 73.50 100 PRO A C 1
ATOM 790 O O . PRO A 1 100 ? 4.455 -14.048 -12.264 1.00 73.50 100 PRO A O 1
ATOM 793 N N . PHE A 1 101 ? 3.433 -16.045 -12.512 1.00 75.44 101 PHE A N 1
ATOM 794 C CA . PHE A 1 101 ? 4.400 -16.615 -13.456 1.00 75.44 101 PHE A CA 1
ATOM 795 C C . PHE A 1 101 ? 4.688 -15.710 -14.667 1.00 75.44 101 PHE A C 1
ATOM 797 O O . PHE A 1 101 ? 5.756 -15.782 -15.262 1.00 75.44 101 PHE A O 1
ATOM 804 N N . TRP A 1 102 ? 3.744 -14.838 -15.036 1.00 75.38 102 TRP A N 1
ATOM 805 C CA . TRP A 1 102 ? 3.881 -13.889 -16.144 1.00 75.38 102 TRP A CA 1
ATOM 806 C C . TRP A 1 102 ? 4.656 -12.607 -15.788 1.00 75.38 102 TRP A C 1
ATOM 808 O O . TRP A 1 102 ? 4.818 -11.750 -16.654 1.00 75.38 102 TRP A O 1
ATOM 818 N N . LEU A 1 103 ? 5.096 -12.444 -14.534 1.00 75.19 103 LEU A N 1
ATOM 819 C CA . LEU A 1 103 ? 5.965 -11.352 -14.071 1.00 75.19 103 LEU A CA 1
ATOM 820 C C . LEU A 1 103 ? 7.259 -11.861 -13.413 1.00 75.19 103 LEU A C 1
ATOM 822 O O . LEU A 1 103 ? 7.968 -11.046 -12.828 1.00 75.19 103 LEU A O 1
ATOM 826 N N . CYS A 1 104 ? 7.581 -13.161 -13.491 1.00 75.31 104 CYS A N 1
ATOM 827 C CA . CYS A 1 104 ? 8.803 -13.705 -12.881 1.00 75.31 104 CYS A CA 1
ATOM 828 C C . CYS A 1 104 ? 10.054 -12.953 -13.344 1.00 75.31 104 CYS A C 1
ATOM 830 O O . CYS A 1 104 ? 10.772 -12.430 -12.502 1.00 75.31 104 CYS A O 1
ATOM 832 N N . ASP A 1 105 ? 10.233 -12.778 -14.657 1.00 76.06 105 ASP A N 1
ATOM 833 C CA . ASP A 1 105 ? 11.395 -12.076 -15.222 1.00 76.06 105 ASP A CA 1
ATOM 834 C C . ASP A 1 105 ? 11.542 -10.639 -14.688 1.00 76.06 105 ASP A C 1
ATOM 836 O O . ASP A 1 105 ? 12.653 -10.150 -14.488 1.00 76.06 105 ASP A O 1
ATOM 840 N N . LEU A 1 106 ? 10.419 -9.950 -14.442 1.00 76.69 106 LEU A N 1
ATOM 841 C CA . LEU A 1 106 ? 10.426 -8.593 -13.897 1.00 76.69 106 LEU A CA 1
ATOM 842 C C . LEU A 1 106 ? 10.912 -8.599 -12.445 1.00 76.69 106 LEU A C 1
ATOM 844 O O . LEU A 1 106 ? 11.808 -7.831 -12.107 1.00 76.69 106 LEU A O 1
ATOM 848 N N . PHE A 1 107 ? 10.361 -9.480 -11.609 1.00 74.69 107 PHE A N 1
ATOM 849 C CA . PHE A 1 107 ? 10.727 -9.555 -10.195 1.00 74.69 107 PHE A CA 1
ATOM 850 C C . PHE A 1 107 ? 12.145 -10.094 -9.977 1.00 74.69 107 PHE A C 1
ATOM 852 O O . PHE A 1 107 ? 12.855 -9.581 -9.120 1.00 74.69 107 PHE A O 1
ATOM 859 N N . GLU A 1 108 ? 12.590 -11.059 -10.784 1.00 78.06 108 GLU A N 1
ATOM 860 C CA . GLU A 1 108 ? 13.973 -11.553 -10.772 1.00 78.06 108 GLU A CA 1
ATOM 861 C C . GLU A 1 108 ? 14.970 -10.451 -11.163 1.00 78.0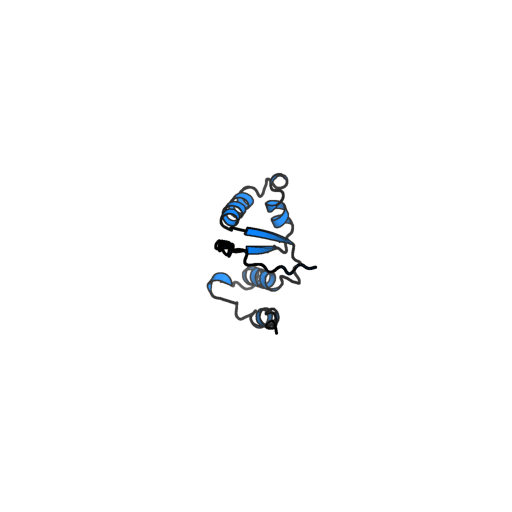6 108 GLU A C 1
ATOM 863 O O . GLU A 1 108 ? 16.070 -10.387 -10.622 1.00 78.06 108 GLU A O 1
ATOM 868 N N . SER A 1 109 ? 14.584 -9.537 -12.063 1.00 71.94 109 SER A N 1
ATOM 869 C CA . SER A 1 109 ? 15.420 -8.384 -12.429 1.00 71.94 109 SER A CA 1
ATOM 870 C C . SER A 1 109 ? 15.447 -7.262 -11.380 1.00 71.94 109 SER A C 1
ATOM 872 O O . SER A 1 109 ? 16.381 -6.458 -11.371 1.00 71.94 109 SER A O 1
ATOM 874 N N . GLU A 1 110 ? 14.432 -7.191 -10.512 1.00 71.12 110 GLU A N 1
ATOM 875 C CA . GLU A 1 110 ? 14.325 -6.219 -9.413 1.00 71.12 110 GLU A CA 1
ATOM 876 C C . GLU A 1 110 ? 15.023 -6.702 -8.130 1.00 71.12 110 GLU A C 1
ATOM 878 O O . GLU A 1 110 ? 15.298 -5.892 -7.238 1.00 71.12 110 GLU A O 1
ATOM 883 N N . GLU A 1 111 ? 15.328 -8.000 -8.023 1.00 67.31 111 GLU A N 1
ATOM 884 C CA . GLU A 1 111 ? 16.078 -8.552 -6.900 1.00 67.31 111 GLU A CA 1
ATOM 885 C C . GLU A 1 111 ? 17.487 -7.943 -6.896 1.00 67.31 111 GLU A C 1
ATOM 887 O O . GLU A 1 111 ? 18.288 -8.126 -7.817 1.00 67.31 111 GLU A O 1
ATOM 892 N N . ALA A 1 112 ? 17.777 -7.134 -5.872 1.00 58.78 112 ALA A N 1
ATOM 893 C CA . ALA A 1 112 ? 19.079 -6.502 -5.740 1.00 58.78 112 ALA A CA 1
ATOM 894 C C . ALA A 1 112 ? 20.168 -7.588 -5.740 1.00 58.78 112 ALA A C 1
ATOM 896 O O . ALA A 1 112 ? 19.986 -8.622 -5.088 1.00 58.78 112 ALA A O 1
ATOM 897 N N . PRO A 1 113 ? 21.313 -7.371 -6.419 1.00 54.34 113 PRO A N 1
ATOM 898 C CA . PRO A 1 113 ? 22.421 -8.302 -6.301 1.00 54.34 113 PRO A CA 1
ATOM 899 C C . PRO A 1 113 ? 22.760 -8.464 -4.813 1.00 54.34 113 PRO A C 1
ATOM 901 O O . PRO A 1 113 ? 22.699 -7.470 -4.075 1.00 54.34 113 PRO A O 1
ATOM 904 N N . PRO A 1 114 ? 23.094 -9.685 -4.354 1.00 52.09 114 PRO A N 1
ATOM 905 C CA . PRO A 1 114 ? 23.491 -9.892 -2.972 1.00 52.09 114 PRO A CA 1
ATOM 906 C C . PRO A 1 114 ? 24.590 -8.886 -2.642 1.00 52.09 114 PRO A C 1
ATOM 908 O O . PRO A 1 114 ? 25.532 -8.715 -3.419 1.00 52.09 114 PRO A O 1
ATOM 911 N N . CYS A 1 115 ? 24.430 -8.176 -1.528 1.00 51.62 115 CYS A N 1
ATOM 912 C CA . CYS A 1 115 ? 25.451 -7.272 -1.022 1.00 51.62 115 CYS A CA 1
ATOM 913 C C . CYS A 1 115 ? 26.752 -8.080 -0.872 1.00 51.62 115 CYS A C 1
ATOM 915 O O . CYS A 1 115 ? 26.806 -8.985 -0.038 1.00 51.62 115 CYS A O 1
ATOM 917 N N . VAL A 1 116 ? 27.748 -7.792 -1.717 1.00 43.31 116 VAL A N 1
ATOM 918 C CA . VAL A 1 116 ? 29.096 -8.387 -1.665 1.00 43.31 116 VAL A CA 1
ATOM 919 C C . VAL A 1 116 ? 29.969 -7.587 -0.713 1.00 43.31 116 VAL A C 1
ATOM 921 O O . VAL A 1 116 ? 29.912 -6.337 -0.792 1.00 43.31 116 VAL A O 1
#

Foldseek 3Di:
DDDDDDDDDDDDPPDPPPDPPPQPAEEAEDQDPVVVCCQVPVVVPVVCVVVNVVVVVVVVVGPHYHYYYDHCVVVVQVVVQVVCVVPVVDPDDCVPPHRDPVCPVVVVVVPPDPDD

Radius of gyration: 24.78 Å; Cα contacts (8 Å, |Δi|>4): 72; chains: 1; bounding box: 76×36×60 Å

Mean predicted aligned error: 14.37 Å

Organism: Brassica cretica (NCBI:txid69181)

Solvent-accessible surface area (backbone atoms only — not comparable to full-atom values): 7645 Å² total; per-residue (Å²): 135,80,89,85,88,83,90,83,77,75,87,76,81,76,71,79,79,82,74,78,71,87,59,60,75,43,78,47,72,32,68,56,64,65,63,52,42,36,69,77,39,44,86,84,34,68,91,46,48,71,59,40,51,59,50,50,62,55,52,69,74,41,81,36,74,47,80,46,83,41,55,56,84,83,44,40,70,64,51,52,53,56,46,34,42,76,75,64,72,47,86,76,55,52,90,78,83,44,81,52,80,93,47,45,73,58,53,63,69,65,53,72,76,78,89,124

Nearest PDB structures (foldseek):
  3qin-assembly1_A  TM=6.409E-01  e=4.587E+00  HIV-1 M:B_HXB2R

pLDDT: mean 72.12, std 15.39, range [37.53, 89.81]

=== Feature glossary ===
The features interleaved in this record are:

— What the protein is —

Sequence gives the chain of amino acids in standard one-letter code (A=alanine, C=cysteine, …, Y=tyrosine), read N→C. It is the only feature that is directly encoded by the gene; all structural features are derived from the folded form of this sequence.

Database cross-references. InterPro integrates a dozen domain/family signature databases into unified entries with residue-range hits. GO terms attach function/process/location labels with evidence codes. CATH codes position the fold in a four-level structural taxonomy. Organism is the NCBI-taxonomy species name.

— Where its atoms are —

Atomic coordinates in PDBx/mmCIF format — the same representation the Protein Data Bank distributes. Each line of the _atom_site loop places one backbone atom in Cartesian space (units: ångströms, origin: arbitrary).

The six renders are orthographic views along the three Cartesian axes in both directions. Representation (cartoon, sticks, or surface) and color scheme (sequence-rainbow or by-chain) vary across proteins so the training set covers all the common visualization conventions.

— Local backbone conformation —

Eight-state secondary structure (DSSP): H is the canonical α-helix, G the tighter 3₁₀-helix, I the wider π-helix; E/B are β-structure, T and S are turns and bends, and '-' is everything else. DSSP derives these from the pattern of main-chain N–H···O=C hydrogen bonds, not from the sequence.

P-SEA three-state annotation labels each residue as helix, strand, or coil based purely on the geometry of the Cα trace. It serves as a fallback when the full backbone (and thus DSSP) is unavailable.

The φ/ψ torsion pair specifies the backbone conformation at each residue. φ rotates about the N–Cα bond, ψ about the Cα–C bond. Steric clashes forbid most of the (φ, ψ) plane — the allowed regions (α-helix basin, β-sheet basin, left-handed 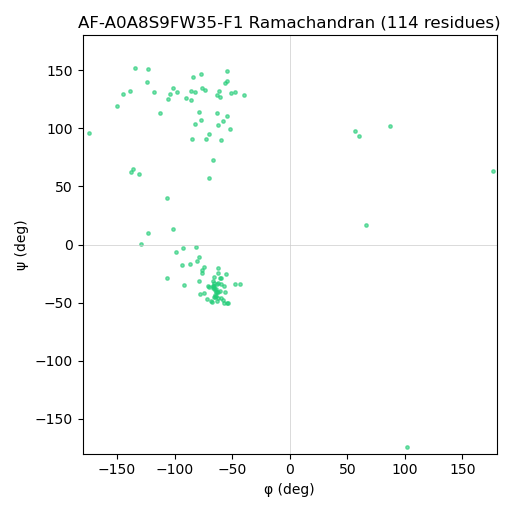helix) are the Ramachandran-allowed regions.

— Global shape and packing —

The geometric summary reports three shape descriptors. Rg (radius of gyration) measures how spread out the Cα atoms are about their centre of mass; compact globular proteins have small Rg, elongated or unfolded ones large. Cα contacts (<8 Å, |i−j|>4) count long-range residue pairs in spatial proximity — high for tightly packed folds, near zero for rods or random coil. The bounding-box extents give the protein's footprint along x, y, z in Å.

Solvent-accessible surface area (SASA) is the area in Å² traced out by the centre of a 1.4 Å probe sphere (a water molecule) rolled over the protein's van der Waals surface (Shrake–Rupley / Lee–Richards construction). Buried residues have near-zero SASA; fully exposed residues can exceed 200 Å². The total SASA scales roughly with the number of surface residues.

The contact map is a binary N×N matrix image: pixel (i, j) is dark where Cα_i and Cα_j are within 8 Å and |i−j|>4. Because the |i−j|>4 filter removes local helical contacts, off-diagonal stripes parallel to the main diagonal indicate parallel β-sheets; stripes perpendicular to it indicate antiparallel β-sheets. The Ramachandran plot scatters every residue's (φ, ψ) pair against the sterically allowed regions. The PAE heatmap renders the predicted-aligned-error matrix.

— Structural neighborhood —

3Di is Foldseek's structural alphabet. Each residue is assigned one of twenty discrete states based on how its Cα sits relative to its spatial (not sequential) neighbors. Aligning 3Di strings finds structural homologs roughly as well as full 3D superposition, but orders of magnitude faster.

Nearest PDB neighbors are the top structural matches found by Foldseek when searching this structure against the entire Protein Data Bank. Each hit reports a TM-score (0 to 1; >0.5 almost always implies the same fold) and an E-value. These are *structural* homologs — they may share no detectable sequence similarity.

— Confidence and disorder —

For AlphaFold models, the B-factor field carries pLDDT — the model's own estimate of local accuracy on a 0–100 scale. Regions with pLDDT<50 should be treated as essentially unmodeled; they often correspond to intrinsically disordered segments.

Crystallographic B-factors measure how much each atom's electron density is smeared out, in Å². They rise in mobile loops and surface residues and fall in the buried interior. In AlphaFold models this column is repurposed to hold pLDDT instead.

Predicted aligned error is AlphaFold's pairwise confidence. Unlike pLDDT (per-residue), PAE is per-residue-pair and captures whether two parts of the structure are correctly placed relative to each oth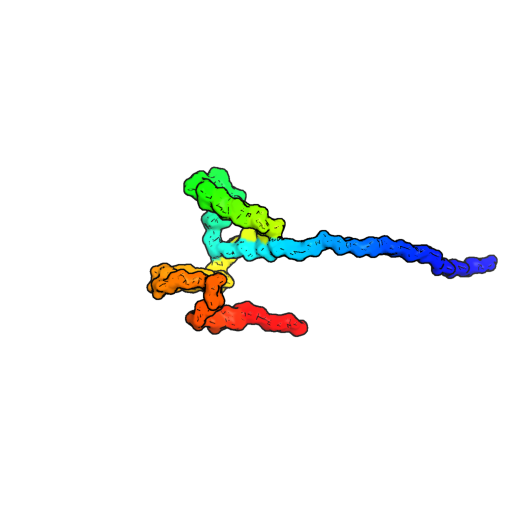er. Units are ångströms of expected positional error.